Protein AF-A0A4U8UHQ4-F1 (afdb_monomer)

Foldseek 3Di:
DDAQFDWDDDPQWTWTRDPDIDIDGLQQFAEWDADPVQCWIWTDGDPDDIDIDRPVNDDPVVVVVVQVVSCVRYVYNYDDPPVSVVVVVVVVVVD

Organism: NCBI:txid1046627

Mean predicted aligned error: 5.58 Å

Secondary structure (DSSP, 8-state):
-PPPPEEEEETTEEEEESSS-EEEEGGGEEEEEEETTTTEEEEEESSS--EEEEGGGS-HHHHHHHHHHHHHT-SS-----HHHHHHHHHHHTT-

Solvent-accessible surface area (backbone atoms only — not comparable to full-atom values): 5606 Å² total; per-residue (Å²): 132,85,75,70,59,54,71,51,74,54,98,60,32,44,36,39,48,54,99,62,76,43,76,42,58,29,52,38,33,57,42,52,43,66,41,84,86,79,39,28,40,37,40,37,38,78,92,50,81,69,45,79,44,60,52,85,70,50,59,68,70,60,51,52,52,50,50,52,54,48,39,73,50,22,78,37,95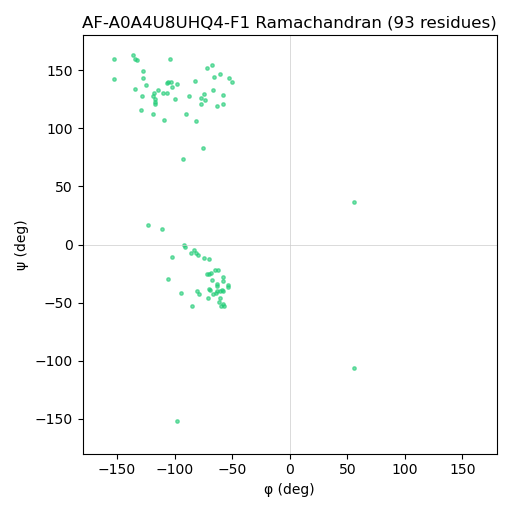,44,59,84,36,67,87,49,52,59,53,56,56,58,53,67,75,74,111

Radius of gyration: 13.24 Å; Cα contacts (8 Å, |Δi|>4): 134; chains: 1; bounding box: 32×31×38 Å

Nearest PDB structures (foldseek):
  3ulb-assembly1_B  TM=6.061E-01  e=6.804E-03  Saccharomyces cerevisiae S288C
  6l1e-assembly1_A  TM=7.329E-01  e=4.227E-02  Homo sapiens
  2gcj-assembly4_D  TM=6.335E-01  e=6.996E-02  Saccharomyces cerevisiae
  8ttv-assembly1_A  TM=6.765E-01  e=4.629E-01  Homo sapiens
  4a2m-assembly1_A  TM=5.744E-01  e=7.194E-01  Bacteroides thetaiotaomicron VPI-5482

Structure (mmCIF, N/CA/C/O backbone):
data_AF-A0A4U8UHQ4-F1
#
_entry.id   AF-A0A4U8UHQ4-F1
#
loop_
_atom_site.group_PDB
_atom_site.id
_atom_site.type_symbol
_atom_site.label_atom_id
_atom_site.label_alt_id
_atom_site.label_comp_id
_atom_site.label_asym_id
_atom_site.label_entity_id
_atom_site.label_seq_id
_atom_site.pdbx_PDB_ins_code
_atom_site.Cartn_x
_atom_site.Cartn_y
_atom_site.Cartn_z
_atom_site.occupancy
_atom_site.B_iso_or_equiv
_atom_site.auth_seq_id
_atom_site.auth_comp_id
_atom_site.auth_asym_id
_atom_site.auth_atom_id
_atom_site.pdbx_PDB_model_num
ATOM 1 N N . MET A 1 1 ? 8.961 -19.447 -11.295 1.00 55.34 1 MET A N 1
ATOM 2 C CA . MET A 1 1 ? 8.593 -18.039 -11.015 1.00 55.34 1 MET A CA 1
ATOM 3 C C . MET A 1 1 ? 7.429 -18.021 -10.035 1.00 55.34 1 MET A C 1
ATOM 5 O O . MET A 1 1 ? 6.455 -18.725 -10.272 1.00 55.34 1 MET A O 1
ATOM 9 N N . LYS A 1 2 ? 7.537 -17.296 -8.914 1.00 64.19 2 LYS A N 1
ATOM 10 C CA . LYS A 1 2 ? 6.403 -17.085 -7.997 1.00 64.19 2 LYS A CA 1
ATOM 11 C C . LYS A 1 2 ? 5.457 -16.096 -8.685 1.00 64.19 2 LYS A C 1
ATOM 13 O O . LYS A 1 2 ? 5.926 -15.045 -9.108 1.00 64.19 2 LYS A O 1
ATOM 18 N N . LYS A 1 3 ? 4.182 -16.448 -8.865 1.00 66.25 3 LYS A N 1
ATOM 19 C CA . LYS A 1 3 ? 3.196 -15.504 -9.412 1.00 66.25 3 LYS A CA 1
ATOM 20 C C . LYS A 1 3 ? 2.989 -14.355 -8.410 1.00 66.25 3 LYS A C 1
ATOM 22 O O . LYS A 1 3 ? 3.015 -14.647 -7.207 1.00 66.25 3 LYS A O 1
ATOM 27 N N . PRO A 1 4 ? 2.783 -13.104 -8.870 1.00 73.12 4 PRO A N 1
ATOM 28 C CA . PRO A 1 4 ? 2.301 -12.043 -7.995 1.00 73.12 4 PRO A CA 1
ATOM 29 C C . PRO A 1 4 ? 1.038 -12.512 -7.283 1.00 73.12 4 PRO A C 1
ATOM 31 O O . PRO A 1 4 ? 0.216 -13.234 -7.857 1.00 73.12 4 PRO A O 1
ATOM 34 N N . TYR A 1 5 ? 0.891 -12.121 -6.024 1.00 85.00 5 TYR A N 1
ATOM 35 C CA . TYR A 1 5 ? -0.391 -12.285 -5.358 1.00 85.00 5 TYR A CA 1
ATOM 36 C C . TYR A 1 5 ? -1.388 -11.276 -5.931 1.00 85.00 5 TYR A C 1
ATOM 38 O O . TYR A 1 5 ? -1.008 -10.208 -6.401 1.00 85.00 5 TYR A O 1
ATOM 46 N N . THR A 1 6 ? -2.677 -11.600 -5.906 1.00 90.38 6 THR A N 1
ATOM 47 C CA . THR A 1 6 ? -3.686 -10.646 -6.372 1.00 90.38 6 THR A CA 1
ATOM 48 C C . THR A 1 6 ? -3.853 -9.552 -5.327 1.00 90.38 6 THR A C 1
ATOM 50 O O . THR A 1 6 ? -4.052 -9.845 -4.146 1.00 90.38 6 THR A O 1
ATOM 53 N N . LEU A 1 7 ? -3.791 -8.301 -5.768 1.00 91.50 7 LEU A N 1
ATOM 54 C CA . LEU A 1 7 ? -4.080 -7.133 -4.954 1.00 91.50 7 LEU A CA 1
ATOM 55 C C . LEU A 1 7 ? -5.272 -6.407 -5.560 1.00 91.50 7 LEU A C 1
ATOM 57 O O . LEU A 1 7 ? -5.315 -6.177 -6.765 1.00 91.50 7 LEU A O 1
ATOM 61 N N . PHE A 1 8 ? -6.254 -6.085 -4.729 1.00 92.56 8 PHE A N 1
ATOM 62 C CA . PHE A 1 8 ? -7.433 -5.355 -5.166 1.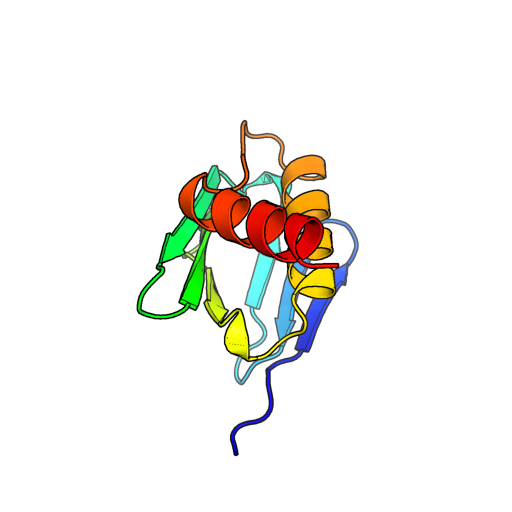00 92.56 8 PHE A CA 1
ATOM 63 C C . PHE A 1 8 ? -8.018 -4.553 -4.013 1.00 92.56 8 PHE A C 1
ATOM 65 O O . PHE A 1 8 ? -7.767 -4.834 -2.838 1.00 92.56 8 PHE A O 1
ATOM 72 N N . ILE A 1 9 ? -8.803 -3.546 -4.374 1.00 93.62 9 ILE A N 1
ATOM 73 C CA . ILE A 1 9 ? -9.562 -2.736 -3.433 1.00 93.62 9 ILE A CA 1
ATOM 74 C C . ILE A 1 9 ? -11.030 -3.082 -3.622 1.00 93.62 9 ILE A C 1
ATOM 76 O O . ILE A 1 9 ? -11.532 -3.111 -4.746 1.00 93.62 9 ILE A O 1
ATOM 80 N N . LYS A 1 10 ? -11.709 -3.368 -2.516 1.00 93.88 10 LYS A N 1
ATOM 81 C CA . LYS A 1 10 ? -13.160 -3.524 -2.481 1.00 93.88 10 LYS A CA 1
ATOM 82 C C . LYS A 1 10 ? -13.695 -2.635 -1.372 1.00 93.88 10 LYS A C 1
ATOM 84 O O . LYS A 1 10 ? -13.212 -2.713 -0.245 1.00 93.88 10 LYS A O 1
ATOM 89 N N . ASP A 1 11 ? -14.666 -1.794 -1.706 1.00 91.62 11 ASP A N 1
ATOM 90 C CA . ASP A 1 11 ? -15.193 -0.760 -0.817 1.00 91.62 11 ASP A CA 1
ATOM 91 C C . ASP A 1 11 ? -14.060 0.162 -0.330 1.00 91.62 11 ASP A C 1
ATOM 93 O O . ASP A 1 11 ? -13.524 0.956 -1.109 1.00 91.62 11 ASP A O 1
ATOM 97 N N . ASN A 1 12 ? -13.650 0.029 0.931 1.00 94.94 12 ASN A N 1
ATOM 98 C CA . ASN A 1 12 ? -12.513 0.741 1.508 1.00 94.94 12 ASN A CA 1
ATOM 99 C C . ASN A 1 12 ? -11.449 -0.197 2.101 1.00 94.94 12 ASN A C 1
ATOM 101 O O . ASN A 1 12 ? -10.604 0.215 2.895 1.00 94.94 12 ASN A O 1
ATOM 105 N N . GLU A 1 13 ? -11.494 -1.476 1.723 1.00 96.12 13 GLU A N 1
ATOM 106 C CA . GLU A 1 13 ? -10.510 -2.474 2.118 1.00 96.12 13 GLU A CA 1
ATOM 107 C C . GLU A 1 13 ? -9.487 -2.704 1.002 1.00 96.12 13 GLU A C 1
ATOM 109 O O . GLU A 1 13 ? -9.831 -3.091 -0.116 1.00 96.12 13 GLU A O 1
ATOM 114 N N . LEU A 1 14 ? -8.208 -2.560 1.341 1.00 96.00 14 LEU A N 1
ATOM 115 C CA . LEU A 1 14 ? -7.107 -3.145 0.590 1.00 96.00 14 LEU A CA 1
ATOM 116 C C . LEU A 1 14 ? -7.017 -4.635 0.916 1.00 96.00 14 LEU A C 1
ATOM 118 O O . LEU A 1 14 ? -6.801 -5.010 2.075 1.00 96.00 14 LEU A O 1
ATOM 122 N N . ILE A 1 15 ? -7.133 -5.478 -0.107 1.00 95.38 15 ILE A N 1
ATOM 123 C CA . ILE A 1 15 ? -7.116 -6.932 0.029 1.00 95.38 15 ILE A CA 1
ATOM 124 C C . ILE A 1 15 ? -5.903 -7.497 -0.709 1.00 95.38 15 ILE A C 1
ATOM 126 O O . ILE A 1 15 ? -5.734 -7.310 -1.913 1.00 95.38 15 ILE A O 1
ATOM 130 N N . LEU A 1 16 ? -5.059 -8.219 0.031 1.00 93.06 16 LEU A N 1
ATOM 131 C CA . LEU A 1 16 ? -3.891 -8.922 -0.485 1.00 93.06 16 LEU A CA 1
ATOM 132 C C . LEU A 1 16 ? -4.160 -10.417 -0.436 1.00 93.06 16 LEU A C 1
ATOM 134 O O . LEU A 1 16 ? -4.143 -11.028 0.637 1.00 93.06 16 LEU A O 1
ATOM 138 N N . ASN A 1 17 ? -4.382 -11.017 -1.597 1.00 89.19 17 ASN A N 1
ATOM 139 C CA . ASN A 1 17 ? -4.679 -12.434 -1.713 1.00 89.19 17 ASN A CA 1
ATOM 140 C C . ASN A 1 17 ? -3.404 -13.253 -1.950 1.00 89.19 17 ASN A C 1
ATOM 142 O O . ASN A 1 17 ? -3.125 -13.695 -3.065 1.00 89.19 17 ASN A O 1
ATOM 146 N N . ASN A 1 18 ? -2.601 -13.405 -0.893 1.00 84.06 18 ASN A N 1
ATOM 147 C CA . ASN A 1 18 ? -1.436 -14.293 -0.881 1.00 84.06 18 ASN A CA 1
ATOM 148 C C . ASN A 1 18 ? -1.786 -15.648 -0.221 1.00 84.06 18 ASN A C 1
ATOM 150 O O . ASN A 1 18 ? -2.933 -16.079 -0.278 1.00 84.06 18 ASN A O 1
ATOM 154 N N . ARG A 1 19 ? -0.821 -16.347 0.400 1.00 83.88 19 ARG A N 1
ATOM 155 C CA . ARG A 1 19 ? -1.090 -17.597 1.142 1.00 83.88 19 ARG A CA 1
ATOM 156 C C . ARG A 1 19 ? -2.120 -17.411 2.267 1.00 83.88 19 ARG A C 1
ATOM 158 O O . ARG A 1 19 ? -2.856 -18.342 2.564 1.00 83.88 19 ARG A O 1
ATOM 165 N N . TRP A 1 20 ? -2.161 -16.225 2.867 1.00 87.38 20 TRP A N 1
ATOM 166 C CA . TRP A 1 20 ? -3.136 -15.817 3.868 1.00 87.38 20 TRP A CA 1
ATOM 167 C C . TRP A 1 20 ? -3.721 -14.477 3.446 1.00 87.38 20 TRP A C 1
ATOM 169 O O . TRP A 1 20 ? -2.996 -13.484 3.378 1.00 87.38 20 TRP A O 1
ATOM 179 N N . THR A 1 21 ? -5.020 -14.430 3.153 1.00 91.06 21 THR A N 1
ATOM 180 C CA . THR A 1 21 ? -5.669 -13.179 2.758 1.00 91.06 21 THR A CA 1
ATOM 181 C C . THR A 1 21 ? -5.496 -12.133 3.854 1.00 91.06 21 THR A C 1
ATOM 183 O O . THR A 1 21 ? -5.917 -12.328 4.993 1.00 91.06 21 THR A O 1
ATOM 186 N N . GLN A 1 22 ? -4.878 -11.007 3.509 1.00 92.75 22 GLN A N 1
ATOM 187 C CA . GLN A 1 22 ? -4.741 -9.874 4.415 1.00 92.75 22 GLN A CA 1
ATOM 188 C C . GLN A 1 22 ? -5.685 -8.769 3.979 1.00 92.75 22 GLN A C 1
ATOM 190 O O . GLN A 1 22 ? -5.800 -8.482 2.791 1.00 92.75 22 GLN A O 1
ATOM 195 N N . LYS A 1 23 ? -6.327 -8.135 4.957 1.00 95.12 23 LYS A N 1
ATOM 196 C CA . LYS A 1 23 ? -7.210 -6.994 4.736 1.00 95.12 23 LYS A CA 1
ATOM 197 C C . LYS A 1 23 ? -6.788 -5.802 5.577 1.00 95.12 23 LYS A C 1
ATOM 199 O O . LYS A 1 23 ? -6.459 -5.977 6.761 1.00 95.12 23 LYS A O 1
ATOM 204 N N . ARG A 1 24 ? -6.800 -4.611 4.988 1.00 96.00 24 ARG A N 1
ATOM 205 C CA . ARG A 1 24 ? -6.508 -3.342 5.663 1.00 96.00 24 ARG A CA 1
ATOM 206 C C . ARG A 1 24 ? -7.539 -2.295 5.268 1.00 96.00 24 ARG A C 1
ATOM 208 O O . ARG A 1 24 ? -7.835 -2.168 4.088 1.00 96.00 24 ARG A O 1
ATOM 215 N N . ASN A 1 25 ? -8.066 -1.568 6.247 1.00 96.62 25 ASN A N 1
ATOM 216 C CA . ASN A 1 25 ? -8.945 -0.433 5.986 1.00 96.62 25 ASN A CA 1
ATOM 217 C C . ASN A 1 25 ? -8.088 0.759 5.544 1.00 96.62 25 ASN A C 1
ATOM 219 O O . ASN A 1 25 ? -7.138 1.118 6.239 1.00 96.62 25 ASN A O 1
ATOM 223 N N . LEU A 1 26 ? -8.411 1.350 4.398 1.00 96.69 26 LEU A N 1
ATOM 224 C CA . LEU A 1 26 ? -7.662 2.471 3.838 1.00 96.69 26 LEU A CA 1
ATOM 225 C C . LEU A 1 26 ? -7.828 3.767 4.644 1.00 96.69 26 LEU A C 1
ATOM 227 O O . LEU A 1 26 ? -6.874 4.536 4.694 1.00 96.69 26 LEU A O 1
ATOM 231 N N . ASN A 1 27 ? -8.926 3.946 5.392 1.00 97.06 27 ASN A N 1
ATOM 232 C CA . ASN A 1 27 ? -9.086 5.087 6.315 1.00 97.06 27 ASN A CA 1
ATOM 233 C C . ASN A 1 27 ? -7.970 5.137 7.370 1.00 97.06 27 ASN A C 1
ATOM 235 O O . ASN A 1 27 ? -7.614 6.196 7.888 1.00 97.06 27 ASN A O 1
ATOM 239 N N . GLU A 1 28 ? -7.410 3.977 7.711 1.00 97.25 28 GLU A N 1
ATOM 240 C CA . GLU A 1 28 ? -6.372 3.854 8.727 1.00 97.25 28 GLU A CA 1
ATOM 241 C C . GLU A 1 28 ? -4.955 3.974 8.171 1.00 97.25 28 GLU A C 1
ATOM 243 O O . GLU A 1 28 ? -4.009 3.884 8.955 1.00 97.25 28 GLU A O 1
ATOM 248 N N . LEU A 1 29 ? -4.787 4.128 6.855 1.00 97.62 29 LEU A N 1
ATOM 249 C CA . LEU A 1 29 ? -3.475 4.277 6.238 1.00 97.62 29 LEU A CA 1
ATOM 250 C C . LEU A 1 29 ? -2.832 5.568 6.747 1.00 97.62 29 LEU A C 1
ATOM 252 O O . LEU A 1 29 ? -3.375 6.651 6.545 1.00 97.62 29 LEU A O 1
ATOM 256 N N . THR A 1 30 ? -1.683 5.465 7.405 1.00 97.25 30 THR A N 1
ATOM 257 C CA . THR A 1 30 ? -0.982 6.623 7.981 1.00 97.25 30 THR A CA 1
ATOM 258 C C . THR A 1 30 ? 0.248 7.015 7.189 1.00 97.25 30 THR A C 1
ATOM 260 O O . THR A 1 30 ? 0.622 8.185 7.189 1.00 97.25 30 THR A O 1
ATOM 263 N N . GLN A 1 31 ? 0.892 6.055 6.525 1.00 96.81 31 GL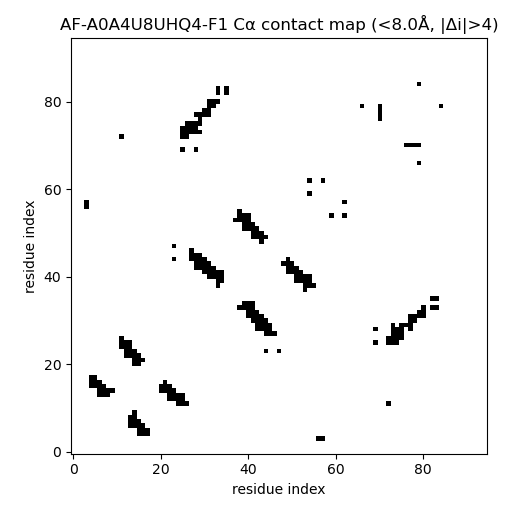N A N 1
ATOM 264 C CA . GLN A 1 31 ? 2.136 6.308 5.820 1.00 96.81 31 GLN A CA 1
ATOM 265 C C . GLN A 1 31 ? 2.331 5.341 4.657 1.00 96.81 31 GLN A C 1
ATOM 267 O O . GLN A 1 31 ? 2.050 4.144 4.749 1.00 96.81 31 GLN A O 1
ATOM 272 N N . ILE A 1 32 ? 2.884 5.880 3.573 1.00 97.12 32 ILE A N 1
ATOM 273 C CA . ILE A 1 32 ? 3.435 5.121 2.457 1.00 97.12 32 ILE A CA 1
ATOM 274 C C . ILE A 1 32 ? 4.937 5.394 2.439 1.00 97.12 32 ILE A C 1
ATOM 276 O O . ILE A 1 32 ? 5.372 6.541 2.533 1.00 97.12 32 ILE A O 1
ATOM 280 N N . GLN A 1 33 ? 5.744 4.347 2.319 1.00 96.38 33 GLN A N 1
ATOM 281 C CA . GLN A 1 33 ? 7.191 4.457 2.146 1.00 96.38 33 GLN A CA 1
ATOM 282 C C . GLN A 1 33 ? 7.614 3.648 0.929 1.00 96.38 33 GLN A C 1
ATOM 284 O O . GLN A 1 33 ? 7.101 2.554 0.701 1.00 96.38 33 GLN A O 1
ATOM 289 N N . PHE A 1 34 ? 8.590 4.148 0.175 1.00 95.31 34 PHE A N 1
ATOM 290 C CA . PHE A 1 34 ? 9.183 3.402 -0.926 1.00 95.31 34 PHE A CA 1
ATOM 291 C C . PHE A 1 34 ? 10.662 3.127 -0.667 1.00 95.31 34 PHE A C 1
ATOM 293 O O . PHE A 1 34 ? 11.473 4.047 -0.533 1.00 95.31 34 PHE A O 1
ATOM 300 N N . ASP A 1 35 ? 11.024 1.849 -0.635 1.00 93.75 35 ASP A N 1
ATOM 301 C CA . ASP A 1 35 ? 12.411 1.404 -0.604 1.00 93.75 35 ASP A CA 1
ATOM 302 C C . ASP A 1 35 ? 12.917 1.217 -2.038 1.00 93.75 35 ASP A C 1
ATOM 304 O O . ASP A 1 35 ? 12.499 0.315 -2.769 1.00 93.75 35 ASP A O 1
ATOM 308 N N . ARG A 1 36 ? 13.861 2.071 -2.443 1.00 89.00 36 ARG A N 1
ATOM 309 C CA . ARG A 1 36 ? 14.426 2.074 -3.797 1.00 89.00 36 ARG A CA 1
ATOM 310 C C . ARG A 1 36 ? 15.283 0.852 -4.111 1.00 89.00 36 ARG A C 1
ATOM 312 O O . ARG A 1 36 ? 15.446 0.565 -5.298 1.00 89.00 36 ARG A O 1
ATOM 319 N N . PHE A 1 37 ? 15.850 0.180 -3.113 1.00 89.50 37 PHE A N 1
ATOM 320 C CA . PHE A 1 37 ? 16.720 -0.977 -3.319 1.00 89.50 37 PHE A CA 1
ATOM 321 C C . PHE A 1 37 ? 15.884 -2.239 -3.465 1.00 89.50 37 PHE A C 1
ATOM 323 O O . PHE A 1 37 ? 15.987 -2.933 -4.473 1.00 89.50 37 PHE A O 1
ATOM 330 N N . SER A 1 38 ? 14.991 -2.481 -2.503 1.00 92.12 38 SER A N 1
ATOM 331 C CA . SER A 1 38 ? 14.107 -3.649 -2.540 1.00 92.12 38 SER A CA 1
ATOM 332 C C . SER A 1 38 ? 12.895 -3.474 -3.462 1.00 92.12 38 SER A C 1
ATOM 334 O O . SER A 1 38 ? 12.191 -4.446 -3.729 1.00 92.12 38 SER A O 1
ATOM 336 N N . LYS A 1 39 ? 12.666 -2.256 -3.976 1.00 91.94 39 LYS A N 1
ATOM 337 C CA . 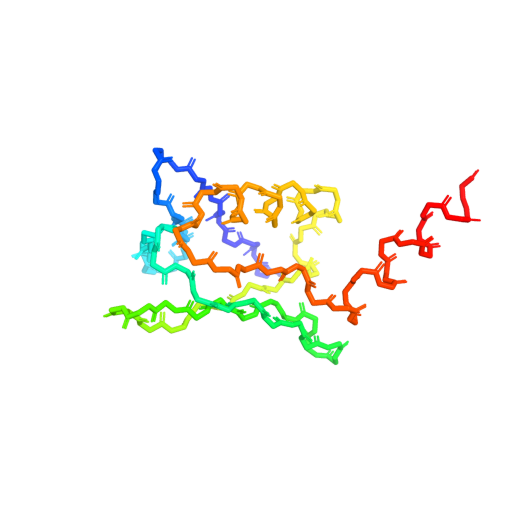LYS A 1 39 ? 11.515 -1.874 -4.814 1.00 91.94 39 LYS A CA 1
ATOM 338 C C . LYS A 1 39 ? 10.175 -2.173 -4.135 1.00 91.94 39 LYS A C 1
ATOM 340 O O . LYS A 1 39 ? 9.197 -2.546 -4.789 1.00 91.94 39 LYS A O 1
ATOM 345 N N . ASN A 1 40 ? 10.137 -1.983 -2.822 1.00 95.00 40 ASN A N 1
ATOM 346 C CA . ASN A 1 40 ? 8.979 -2.252 -1.987 1.00 95.00 40 ASN A CA 1
ATOM 347 C C . ASN A 1 40 ? 8.245 -0.965 -1.625 1.00 95.00 40 ASN A C 1
ATOM 349 O O . ASN A 1 40 ? 8.872 0.000 -1.190 1.00 95.00 40 ASN A O 1
ATOM 353 N N . LEU A 1 41 ? 6.919 -0.997 -1.722 1.00 95.25 41 LEU A N 1
ATOM 354 C CA . LEU A 1 41 ? 6.041 -0.090 -0.997 1.00 95.25 41 LEU A CA 1
ATOM 355 C C . LEU A 1 41 ? 5.737 -0.691 0.372 1.00 95.25 41 LEU A C 1
ATOM 357 O O . LEU A 1 41 ? 5.309 -1.843 0.458 1.00 95.25 41 LEU A O 1
ATOM 361 N N . LYS A 1 42 ? 5.955 0.079 1.434 1.00 96.50 42 LYS A N 1
ATOM 362 C CA . LYS A 1 42 ? 5.505 -0.241 2.790 1.00 96.50 42 LYS A CA 1
ATOM 363 C C . LYS A 1 42 ? 4.330 0.662 3.133 1.00 96.50 42 LYS A C 1
ATOM 365 O O . LYS A 1 42 ? 4.415 1.869 2.922 1.00 96.50 42 LYS A O 1
ATOM 370 N N . LEU A 1 43 ? 3.258 0.053 3.618 1.00 96.88 43 LEU A N 1
ATOM 371 C CA . LEU A 1 43 ? 1.997 0.699 3.956 1.00 96.88 43 LEU A CA 1
ATOM 372 C C . LEU A 1 43 ? 1.738 0.502 5.446 1.00 96.88 43 LEU A C 1
ATOM 374 O O . LEU A 1 43 ? 1.518 -0.634 5.880 1.00 96.88 43 LEU A O 1
ATOM 378 N N . ASP A 1 44 ? 1.780 1.588 6.207 1.00 97.44 44 ASP A N 1
ATOM 379 C CA . ASP A 1 44 ? 1.574 1.574 7.653 1.00 97.44 44 ASP A CA 1
ATOM 380 C C . ASP A 1 44 ? 0.129 1.952 7.991 1.00 97.44 44 ASP A C 1
ATOM 382 O O . ASP A 1 44 ? -0.448 2.859 7.389 1.00 97.44 44 ASP A O 1
ATOM 386 N N . PHE A 1 45 ? -0.464 1.239 8.950 1.00 96.94 45 PHE A N 1
ATOM 387 C CA . PHE A 1 45 ? -1.860 1.407 9.359 1.00 96.94 45 PHE A CA 1
ATOM 388 C C . PHE A 1 45 ? -1.950 1.613 10.871 1.00 96.94 45 PHE A C 1
ATOM 390 O O . PHE A 1 45 ? -1.154 1.044 11.616 1.00 96.94 45 PHE A O 1
ATOM 397 N N . LYS A 1 46 ? -2.947 2.375 11.339 1.00 95.06 46 LYS A N 1
ATOM 398 C CA . LYS A 1 46 ? -3.138 2.645 12.779 1.00 95.06 46 LYS A CA 1
ATOM 399 C C . LYS A 1 46 ? -3.316 1.375 13.615 1.00 95.06 46 LYS A C 1
ATOM 401 O O . LYS A 1 46 ? -2.658 1.232 14.639 1.00 95.06 46 LYS A O 1
ATOM 406 N N . SER A 1 47 ? -4.228 0.482 13.216 1.00 90.06 47 SER A N 1
ATOM 407 C CA . SER A 1 47 ? -4.648 -0.647 14.067 1.00 90.06 47 SER A CA 1
ATOM 408 C C . SER A 1 47 ? -4.036 -1.997 13.688 1.00 90.06 47 SER A C 1
ATOM 410 O O . SER A 1 47 ? -4.178 -2.976 14.422 1.00 90.06 47 SER A O 1
ATOM 412 N N . LYS A 1 48 ? -3.372 -2.090 12.529 1.00 90.06 48 LYS A N 1
ATOM 413 C CA . LYS A 1 48 ? -2.900 -3.359 11.959 1.00 90.06 48 LYS A CA 1
ATOM 414 C C . LYS A 1 48 ? -1.457 -3.272 11.495 1.00 90.06 48 LYS A C 1
ATOM 416 O O . LYS A 1 48 ? -0.938 -2.207 11.190 1.00 90.06 48 LYS A O 1
ATOM 421 N N . SER A 1 49 ? -0.832 -4.442 11.386 1.00 89.38 49 SER A N 1
ATOM 422 C CA . SER A 1 49 ? 0.547 -4.558 10.925 1.00 89.38 49 SER A CA 1
ATOM 423 C C . SER A 1 49 ? 0.746 -4.012 9.512 1.00 89.38 49 SER A C 1
ATOM 425 O O . SER A 1 49 ? -0.124 -4.164 8.640 1.00 89.38 49 SER A O 1
ATOM 427 N N . THR A 1 50 ? 1.935 -3.448 9.298 1.00 94.38 50 THR A N 1
ATOM 428 C CA . THR A 1 50 ? 2.428 -2.958 8.012 1.00 94.38 50 THR A CA 1
ATOM 429 C C . THR A 1 50 ? 2.263 -4.000 6.914 1.00 94.38 50 THR A C 1
ATOM 431 O O . THR A 1 50 ? 2.526 -5.192 7.100 1.00 94.38 50 THR A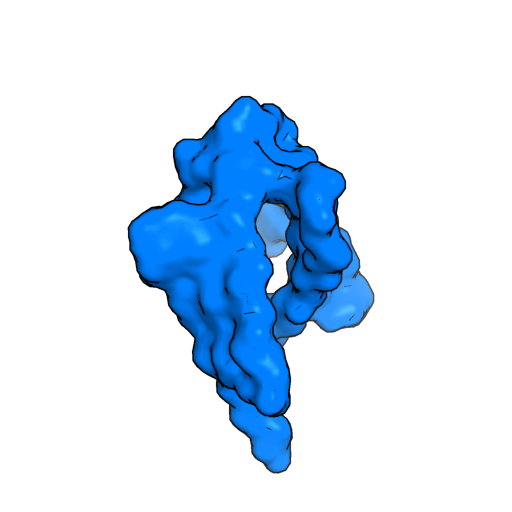 O 1
ATOM 434 N N . VAL A 1 51 ? 1.864 -3.532 5.737 1.00 94.31 51 VAL A N 1
ATOM 435 C CA . VAL A 1 51 ? 1.802 -4.334 4.518 1.00 94.31 51 VAL A CA 1
ATOM 436 C C . VAL A 1 51 ? 2.951 -3.947 3.596 1.00 94.31 51 VAL A C 1
ATOM 438 O O . VAL A 1 51 ? 3.284 -2.774 3.464 1.00 94.31 51 VAL A O 1
ATOM 441 N N . THR A 1 52 ? 3.572 -4.934 2.947 1.00 93.88 52 THR A N 1
ATOM 442 C CA . THR A 1 52 ? 4.632 -4.701 1.957 1.00 93.88 52 THR A CA 1
ATOM 443 C C . THR A 1 52 ? 4.230 -5.226 0.582 1.00 93.88 52 THR A C 1
ATOM 445 O O . THR A 1 52 ? 3.886 -6.400 0.432 1.00 93.88 52 THR A O 1
ATOM 448 N N . ILE A 1 53 ? 4.331 -4.362 -0.428 1.00 92.56 53 ILE A N 1
ATOM 449 C CA . ILE A 1 53 ? 4.030 -4.660 -1.830 1.00 92.56 53 ILE A CA 1
ATOM 450 C C . ILE A 1 53 ? 5.301 -4.514 -2.660 1.00 92.56 53 ILE A C 1
ATOM 452 O O . ILE A 1 53 ? 5.942 -3.464 -2.656 1.00 92.56 53 ILE A O 1
ATOM 456 N N . LYS A 1 54 ? 5.661 -5.561 -3.404 1.00 92.12 54 LYS A N 1
ATOM 457 C CA . LYS A 1 54 ? 6.773 -5.525 -4.358 1.00 92.12 54 LYS A CA 1
ATOM 458 C C . LYS A 1 54 ? 6.310 -4.897 -5.662 1.00 92.12 54 LYS A C 1
ATOM 460 O O . LYS A 1 54 ? 5.623 -5.535 -6.447 1.00 92.12 54 LYS A O 1
ATOM 465 N N . THR A 1 55 ? 6.727 -3.664 -5.920 1.00 91.25 55 THR A N 1
ATOM 466 C CA . THR A 1 55 ? 6.307 -2.924 -7.126 1.00 91.25 55 THR A CA 1
ATOM 467 C C . THR A 1 55 ? 6.794 -3.546 -8.430 1.00 91.25 55 THR A C 1
ATOM 469 O O . THR A 1 55 ? 6.197 -3.313 -9.467 1.00 91.25 55 THR A O 1
ATOM 472 N N . VAL A 1 56 ? 7.856 -4.355 -8.388 1.00 90.31 56 VAL A N 1
ATOM 473 C CA . VAL A 1 56 ? 8.407 -5.043 -9.570 1.00 90.31 56 VAL A CA 1
ATOM 474 C C . VAL A 1 56 ? 7.513 -6.159 -10.106 1.00 90.31 56 VAL A C 1
ATOM 476 O O . VAL A 1 56 ? 7.783 -6.676 -11.183 1.00 90.31 56 VAL A O 1
ATOM 479 N N . GLU A 1 57 ? 6.494 -6.569 -9.352 1.00 90.31 57 GLU A N 1
ATOM 480 C CA . GLU A 1 57 ? 5.593 -7.651 -9.752 1.00 90.31 57 GLU A CA 1
ATOM 481 C C . GLU A 1 57 ? 4.354 -7.144 -10.520 1.00 90.31 57 GLU A C 1
ATOM 483 O O . GLU A 1 57 ? 3.525 -7.956 -10.927 1.00 90.31 57 GLU A O 1
ATOM 488 N N . TYR A 1 58 ? 4.234 -5.827 -10.722 1.00 89.81 58 TYR A N 1
ATOM 489 C CA . TYR A 1 58 ? 3.079 -5.157 -11.328 1.00 89.81 58 TYR A CA 1
ATOM 490 C C . TYR A 1 58 ? 3.533 -4.099 -12.341 1.00 89.81 58 TYR A C 1
ATOM 492 O O . TYR A 1 58 ? 4.684 -3.652 -12.309 1.00 89.81 58 TYR A O 1
ATOM 500 N N . ASN A 1 59 ? 2.619 -3.670 -13.214 1.00 90.25 59 ASN A N 1
ATOM 501 C CA . ASN A 1 59 ? 2.876 -2.540 -14.103 1.00 90.25 59 ASN A CA 1
ATOM 502 C C . ASN A 1 59 ? 2.978 -1.241 -13.299 1.00 90.25 59 ASN A C 1
ATOM 504 O O . ASN A 1 59 ? 2.415 -1.114 -12.208 1.00 90.25 59 ASN A O 1
ATOM 508 N N . VAL A 1 60 ? 3.705 -0.266 -13.841 1.00 88.06 60 VAL A N 1
ATOM 509 C CA . VAL A 1 60 ? 3.931 1.008 -13.152 1.00 88.06 60 VAL A CA 1
ATOM 510 C C . VAL A 1 60 ? 2.619 1.779 -13.024 1.00 88.06 60 VAL A C 1
ATOM 512 O O . VAL A 1 60 ? 2.305 2.250 -11.936 1.00 88.06 60 VAL A O 1
ATOM 515 N N . GLU A 1 61 ? 1.816 1.801 -14.084 1.00 90.19 61 GLU A N 1
ATOM 516 C CA . GLU A 1 61 ? 0.536 2.508 -14.159 1.00 90.19 61 GLU A CA 1
ATOM 517 C C . GLU A 1 61 ? -0.483 1.953 -13.150 1.00 90.19 61 GLU A C 1
ATOM 519 O O . GLU A 1 61 ? -1.263 2.701 -12.562 1.00 90.19 61 GLU A O 1
ATOM 524 N N . ASP A 1 62 ? -0.460 0.638 -12.910 1.00 91.19 62 ASP A N 1
ATOM 525 C CA . ASP A 1 62 ? -1.336 -0.011 -11.930 1.00 91.19 62 ASP A CA 1
ATOM 526 C C . ASP A 1 62 ? -0.942 0.365 -10.494 1.00 91.19 62 ASP A C 1
ATOM 528 O O . ASP A 1 62 ? -1.808 0.590 -9.647 1.00 91.19 62 ASP A O 1
ATOM 532 N N . ILE A 1 63 ? 0.362 0.474 -10.211 1.00 92.25 63 ILE A N 1
ATOM 533 C CA . ILE A 1 63 ? 0.850 0.934 -8.905 1.00 92.25 63 ILE A CA 1
ATOM 534 C C . ILE A 1 63 ? 0.551 2.422 -8.697 1.00 92.25 63 ILE A C 1
ATOM 536 O O . ILE A 1 63 ? 0.188 2.810 -7.590 1.00 92.25 63 ILE A O 1
ATOM 540 N N . GLU A 1 64 ? 0.677 3.251 -9.730 1.00 91.75 64 GLU A N 1
ATOM 541 C CA . GLU A 1 64 ? 0.340 4.677 -9.654 1.00 91.75 64 GLU A CA 1
ATOM 542 C C . GLU A 1 64 ? -1.140 4.883 -9.320 1.00 91.75 64 GLU A C 1
ATOM 544 O O . GLU A 1 64 ? -1.451 5.558 -8.338 1.00 91.75 64 GLU A O 1
ATOM 549 N N . LYS A 1 65 ? -2.041 4.204 -10.041 1.00 92.62 65 LYS A N 1
ATOM 550 C CA . LYS A 1 65 ? -3.481 4.212 -9.733 1.00 92.62 65 LYS A CA 1
ATOM 551 C C . LYS A 1 65 ? -3.774 3.691 -8.332 1.00 92.62 65 LYS A C 1
ATOM 553 O O . LYS A 1 65 ? -4.632 4.221 -7.634 1.00 92.62 65 LYS A O 1
ATOM 558 N N . LEU A 1 66 ? -3.062 2.651 -7.896 1.00 93.62 66 LEU A N 1
ATOM 559 C CA . LEU A 1 66 ? -3.220 2.124 -6.546 1.00 93.62 66 LEU A CA 1
ATOM 560 C C . LEU A 1 66 ? -2.880 3.179 -5.484 1.00 93.62 66 LEU A C 1
ATOM 562 O O . LEU A 1 66 ? -3.623 3.321 -4.515 1.00 93.62 66 LEU A O 1
ATOM 566 N N . LEU A 1 67 ? -1.768 3.896 -5.657 1.00 94.12 67 LEU A N 1
ATOM 567 C CA . LEU A 1 67 ? -1.333 4.950 -4.738 1.00 94.12 67 LEU A CA 1
ATOM 568 C C . LEU A 1 67 ? -2.319 6.120 -4.710 1.00 94.12 67 LEU A C 1
ATOM 570 O O . LEU A 1 67 ? -2.631 6.609 -3.627 1.00 94.12 67 LEU A O 1
ATOM 574 N N . GLU A 1 68 ? -2.830 6.527 -5.872 1.00 93.81 68 GLU A N 1
ATOM 575 C CA . GLU A 1 68 ? -3.864 7.559 -5.991 1.00 93.81 68 GLU A CA 1
ATOM 576 C C . GLU A 1 68 ? -5.112 7.187 -5.178 1.00 93.81 68 GLU A C 1
ATOM 578 O O . GLU A 1 68 ? -5.500 7.925 -4.272 1.00 93.81 68 GLU A O 1
ATOM 583 N N . ILE A 1 69 ? -5.659 5.986 -5.402 1.00 94.62 69 ILE A N 1
ATOM 584 C CA . ILE A 1 69 ? -6.838 5.490 -4.677 1.00 94.62 69 ILE A CA 1
ATOM 585 C C . ILE A 1 69 ? -6.569 5.396 -3.165 1.00 94.62 69 ILE A C 1
ATOM 587 O O . ILE A 1 69 ? -7.443 5.696 -2.353 1.00 94.62 69 ILE A O 1
ATOM 591 N N . MET A 1 70 ? -5.375 4.951 -2.758 1.00 94.69 70 MET A N 1
ATOM 592 C CA . MET A 1 70 ? -4.999 4.849 -1.341 1.00 94.69 70 MET A CA 1
ATOM 593 C C . MET A 1 70 ? -4.974 6.207 -0.640 1.00 94.69 70 MET A C 1
ATOM 595 O O . MET A 1 70 ? -5.377 6.292 0.519 1.00 94.69 70 MET A O 1
ATOM 599 N N . ILE A 1 71 ? -4.479 7.238 -1.324 1.00 94.81 71 ILE A N 1
ATOM 600 C CA . ILE A 1 71 ? -4.416 8.602 -0.797 1.00 94.81 71 ILE A CA 1
ATOM 601 C C . ILE A 1 71 ? -5.822 9.193 -0.716 1.00 94.81 71 ILE A C 1
ATOM 603 O O . ILE A 1 71 ? -6.188 9.711 0.333 1.00 94.81 71 ILE A O 1
ATOM 607 N N . GLU A 1 72 ? -6.625 9.045 -1.773 1.00 95.19 72 GLU A N 1
ATOM 608 C CA . GLU A 1 72 ? -8.012 9.529 -1.816 1.00 95.19 72 GLU A CA 1
ATOM 609 C C . GLU A 1 72 ? -8.870 8.937 -0.686 1.00 95.19 72 GLU A C 1
ATOM 611 O O . GLU A 1 72 ? -9.685 9.629 -0.081 1.00 95.19 72 GLU A O 1
ATOM 616 N N . LYS A 1 73 ? -8.680 7.648 -0.384 1.00 95.19 73 LYS A N 1
ATOM 617 C CA . LYS A 1 73 ? -9.477 6.912 0.607 1.00 95.19 73 LYS A CA 1
ATOM 618 C C . LYS A 1 73 ? -8.981 7.029 2.046 1.00 95.19 73 LYS A C 1
ATOM 620 O O . LYS A 1 73 ? -9.640 6.500 2.938 1.00 95.19 73 LYS A O 1
ATOM 625 N N . SER A 1 74 ? -7.821 7.633 2.292 1.00 94.38 74 SER A N 1
ATOM 626 C CA . SER A 1 74 ? -7.310 7.769 3.655 1.00 94.38 74 SER A CA 1
ATOM 627 C C . SER A 1 74 ? -7.932 8.970 4.362 1.00 94.38 74 SER A C 1
ATOM 629 O O . SER A 1 74 ? -8.065 10.046 3.791 1.00 94.38 74 SER A O 1
ATOM 631 N N . GLU A 1 75 ? -8.250 8.817 5.648 1.00 96.19 75 GLU A N 1
ATOM 632 C CA . GLU A 1 75 ? -8.637 9.942 6.513 1.00 96.19 75 GLU A CA 1
ATOM 633 C C . GLU A 1 75 ? -7.413 10.683 7.081 1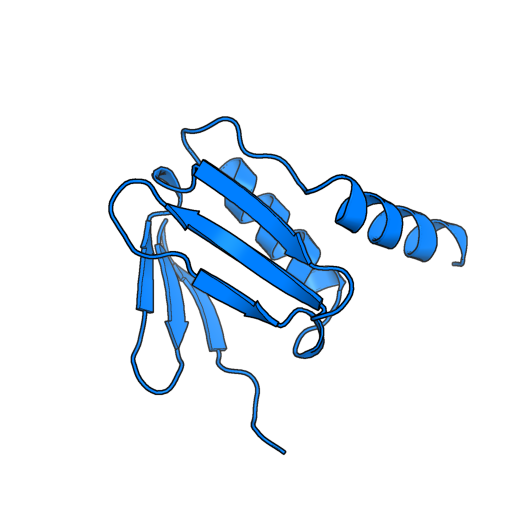.00 96.19 75 GLU A C 1
ATOM 635 O O . GLU A 1 75 ? -7.548 11.676 7.795 1.00 96.19 75 GLU A O 1
ATOM 640 N N . ASN A 1 76 ? -6.202 10.184 6.814 1.00 94.69 76 ASN A N 1
ATOM 641 C CA . ASN A 1 76 ? -4.955 10.787 7.270 1.00 94.69 76 ASN A CA 1
ATOM 642 C C . ASN A 1 76 ? -4.262 11.512 6.120 1.00 94.69 76 ASN A C 1
ATOM 644 O O . ASN A 1 76 ? -4.474 11.217 4.947 1.00 94.69 76 ASN A O 1
ATOM 648 N N . ASN A 1 77 ? -3.363 12.428 6.470 1.00 92.44 77 ASN A N 1
ATOM 649 C CA . ASN A 1 77 ? -2.583 13.171 5.492 1.00 92.44 77 ASN A CA 1
ATOM 650 C C . ASN A 1 77 ? -1.465 12.289 4.902 1.00 92.44 77 ASN A C 1
ATOM 652 O O . ASN A 1 77 ? -0.335 12.284 5.395 1.00 92.44 77 ASN A O 1
ATOM 656 N N . VAL A 1 78 ? -1.814 11.483 3.898 1.00 94.69 78 VAL A N 1
ATOM 657 C CA . VAL A 1 78 ? -0.927 10.523 3.229 1.00 94.69 78 VAL A CA 1
ATOM 658 C C . VAL A 1 78 ? -0.493 11.076 1.875 1.00 94.69 78 VAL A C 1
ATOM 660 O O . VAL A 1 78 ? -1.293 11.644 1.141 1.00 94.69 78 VAL A O 1
ATOM 663 N N . PHE A 1 79 ? 0.775 10.870 1.519 1.00 92.69 79 PHE A N 1
ATOM 664 C CA . PHE A 1 79 ? 1.350 11.356 0.265 1.00 92.69 79 PHE A CA 1
ATOM 665 C C . PHE A 1 79 ? 2.171 10.278 -0.432 1.00 92.69 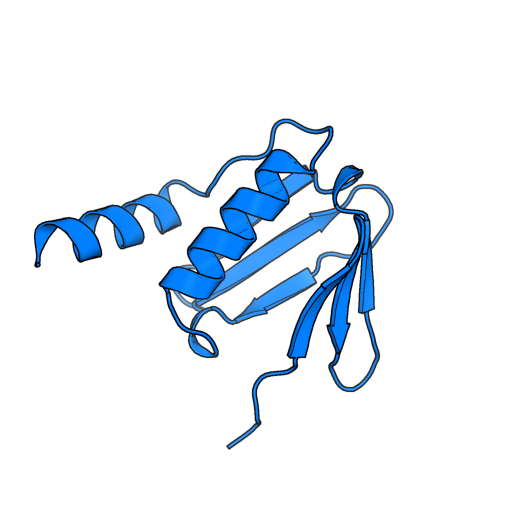79 PHE A C 1
ATOM 667 O O . PHE A 1 79 ? 2.664 9.338 0.202 1.00 92.69 79 PHE A O 1
ATOM 674 N N . ILE A 1 80 ? 2.375 10.453 -1.738 1.00 91.56 80 ILE A N 1
ATOM 675 C CA . ILE A 1 80 ? 3.315 9.630 -2.493 1.00 91.56 80 ILE A CA 1
ATOM 676 C C . ILE A 1 80 ? 4.737 9.941 -1.994 1.00 91.56 80 ILE A C 1
ATOM 678 O O . ILE A 1 80 ? 5.116 11.107 -1.879 1.00 91.56 80 ILE A O 1
ATOM 682 N N . PRO A 1 81 ? 5.571 8.925 -1.711 1.00 90.00 81 PRO A N 1
ATOM 683 C CA . PRO A 1 81 ? 6.963 9.156 -1.355 1.00 90.00 81 PRO A CA 1
ATOM 684 C C . PRO A 1 81 ? 7.701 9.913 -2.467 1.00 90.00 81 PRO A C 1
ATOM 686 O O . PRO A 1 81 ? 7.732 9.465 -3.613 1.00 90.00 81 PRO A O 1
ATOM 689 N N . GLN A 1 82 ? 8.388 11.008 -2.131 1.00 86.38 82 GLN A N 1
ATOM 690 C CA . GLN A 1 82 ? 9.140 11.834 -3.094 1.00 86.38 82 GLN A CA 1
ATOM 691 C C . GLN A 1 82 ? 10.142 11.016 -3.937 1.00 86.38 82 GLN A C 1
ATOM 693 O O . GLN A 1 82 ? 10.384 11.263 -5.125 1.00 86.38 82 GLN A O 1
ATOM 698 N N . ASN A 1 83 ? 10.736 9.996 -3.316 1.00 84.69 83 ASN A N 1
ATOM 699 C CA . ASN A 1 83 ? 11.693 9.099 -3.955 1.00 84.69 83 ASN A CA 1
ATOM 700 C C . ASN A 1 83 ? 11.040 8.085 -4.923 1.00 84.69 83 ASN A C 1
ATOM 702 O O . ASN A 1 83 ? 11.764 7.445 -5.690 1.00 84.69 83 ASN A O 1
ATOM 706 N N . TYR A 1 84 ? 9.711 7.956 -4.898 1.00 83.19 84 TYR A N 1
ATOM 707 C CA . TYR A 1 84 ? 8.894 7.247 -5.879 1.00 83.19 84 TYR A CA 1
ATOM 708 C C . TYR A 1 84 ? 8.364 8.204 -6.956 1.00 83.19 84 TYR A C 1
ATOM 710 O O . TYR A 1 84 ? 8.485 7.889 -8.136 1.00 83.19 84 TYR A O 1
ATOM 718 N N . GLU A 1 85 ? 7.913 9.414 -6.597 1.00 69.75 85 GLU A N 1
ATOM 719 C CA . GLU A 1 85 ? 7.485 10.449 -7.565 1.00 69.75 85 GLU A CA 1
ATOM 720 C C . GLU A 1 85 ? 8.558 10.761 -8.618 1.00 69.75 85 GLU A C 1
ATOM 722 O O . GLU A 1 85 ? 8.278 10.963 -9.799 1.00 69.75 85 GLU A O 1
ATOM 727 N N . SER A 1 86 ? 9.825 10.748 -8.199 1.00 60.94 86 SER A N 1
ATOM 728 C CA . SER A 1 86 ? 10.973 10.952 -9.089 1.00 60.94 86 SER A CA 1
ATOM 729 C C . SER A 1 86 ? 11.098 9.871 -10.176 1.00 60.94 86 SER A C 1
ATOM 731 O O . SER A 1 86 ? 11.744 10.102 -11.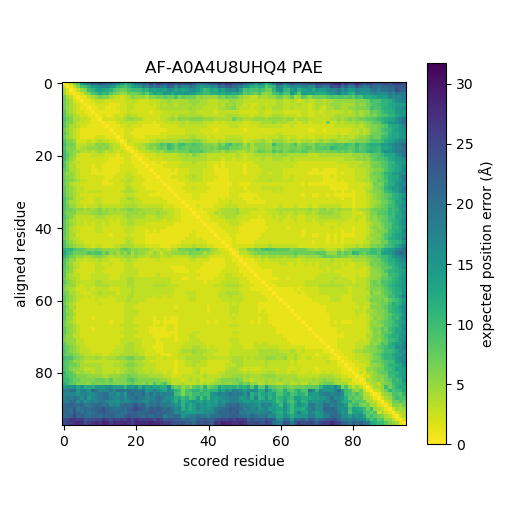196 1.00 60.94 86 SER A O 1
ATOM 733 N N . LYS A 1 87 ? 10.512 8.683 -9.969 1.00 61.97 87 LYS A N 1
ATOM 734 C CA . LYS A 1 87 ? 10.443 7.599 -10.962 1.00 61.97 87 LYS A CA 1
ATOM 735 C C . LYS A 1 87 ? 9.312 7.845 -11.967 1.00 61.97 87 LYS A C 1
ATOM 737 O O . LYS A 1 87 ? 9.531 7.655 -13.160 1.00 61.97 87 LYS A O 1
ATOM 742 N N . ILE A 1 88 ? 8.163 8.326 -11.493 1.00 61.91 88 ILE A N 1
ATOM 743 C CA . ILE A 1 88 ? 6.998 8.679 -12.321 1.00 61.91 88 ILE A CA 1
ATOM 744 C C . ILE A 1 88 ? 7.395 9.769 -13.328 1.00 61.91 88 ILE A C 1
ATOM 746 O O . ILE A 1 88 ? 7.314 9.581 -14.541 1.00 61.91 88 ILE A O 1
ATOM 750 N N . LYS A 1 89 ? 7.985 10.870 -12.836 1.00 59.16 89 LYS A N 1
ATOM 751 C CA . LYS A 1 89 ? 8.406 12.010 -13.675 1.00 59.16 89 LYS A CA 1
ATOM 752 C C . LYS A 1 89 ? 9.487 11.654 -14.704 1.00 59.16 89 LYS A C 1
ATOM 754 O O . LYS A 1 89 ? 9.481 12.190 -15.805 1.00 59.16 89 LYS A O 1
ATOM 759 N N . LYS A 1 90 ? 10.401 10.732 -14.379 1.00 57.22 90 LYS A N 1
ATOM 760 C CA . LYS A 1 90 ? 11.424 10.248 -15.328 1.00 57.22 90 LYS A CA 1
ATOM 761 C C . LYS A 1 90 ? 10.856 9.357 -16.431 1.00 57.22 90 LYS A C 1
ATOM 763 O O . LYS A 1 90 ? 11.474 9.257 -17.482 1.00 57.22 90 LYS A O 1
ATOM 768 N N . THR A 1 91 ? 9.727 8.699 -16.191 1.00 53.19 91 THR A N 1
ATOM 769 C CA . THR A 1 91 ? 9.079 7.848 -17.197 1.00 53.19 91 THR A CA 1
ATOM 770 C C . THR A 1 91 ? 8.311 8.721 -18.195 1.00 53.19 91 THR A C 1
ATOM 772 O O . THR A 1 91 ? 8.479 8.558 -19.398 1.00 53.19 91 THR A O 1
ATOM 775 N N . ALA A 1 92 ? 7.602 9.745 -17.705 1.00 53.44 92 ALA A N 1
ATOM 776 C CA . ALA A 1 92 ? 6.878 10.708 -18.540 1.00 53.44 92 ALA A CA 1
ATOM 777 C C . ALA A 1 92 ? 7.782 11.623 -19.394 1.00 53.44 92 ALA A C 1
ATOM 779 O O . ALA A 1 92 ? 7.381 12.033 -20.472 1.00 53.44 92 ALA A O 1
ATOM 780 N N . ALA A 1 93 ? 8.998 11.945 -18.938 1.00 47.38 93 ALA A N 1
ATOM 781 C CA . ALA A 1 93 ? 9.926 12.815 -19.674 1.00 47.38 93 ALA A CA 1
ATOM 782 C C . ALA A 1 93 ? 10.734 12.105 -20.783 1.00 47.38 93 ALA A C 1
ATOM 784 O O . ALA A 1 93 ? 11.464 12.767 -21.515 1.00 47.38 93 ALA A O 1
ATOM 785 N N . ASN A 1 94 ? 10.645 10.774 -20.878 1.00 45.53 94 ASN A N 1
ATOM 786 C CA . ASN A 1 94 ? 11.366 9.957 -21.864 1.00 45.53 94 ASN A CA 1
ATOM 787 C C . ASN A 1 94 ? 10.430 9.329 -22.918 1.00 45.53 94 ASN A C 1
ATOM 789 O O . ASN A 1 94 ? 10.848 8.405 -23.616 1.00 45.53 94 ASN A O 1
ATOM 793 N N . THR A 1 95 ? 9.178 9.791 -22.993 1.00 41.91 95 THR A N 1
ATOM 794 C CA . THR A 1 95 ? 8.175 9.398 -24.000 1.00 41.91 95 THR A CA 1
ATOM 795 C C . T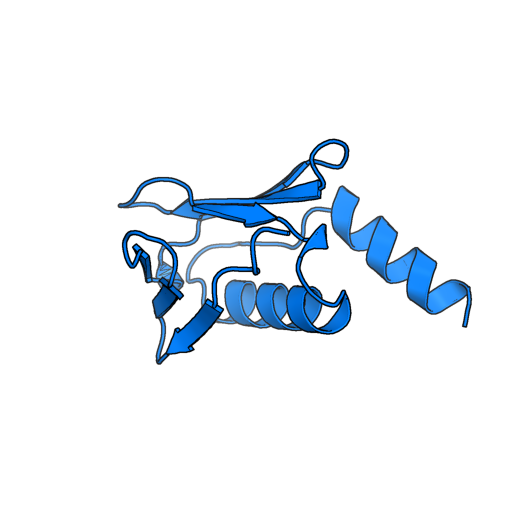HR A 1 95 ? 7.892 10.591 -24.899 1.00 41.91 95 THR A C 1
ATOM 797 O O . THR A 1 95 ? 7.752 10.379 -26.122 1.00 41.91 95 THR A O 1
#

Sequence (95 aa):
MKKPYTLFIKDNELILNNRWTQKRNLNELTQIQFDRFSKNLKLDFKSKSTVTIKTVEYNVEDIEKLLEIMIEKSENNVFIPQNYESKIKKTAANT

pLDDT: mean 87.31, std 13.48, range [41.91, 97.62]